Protein AF-A0A848YFA6-F1 (afdb_monomer)

Nearest PDB structures (foldseek):
  5uho-assembly1_D  TM=2.206E-01  e=4.065E+00  Homo sapiens

Solvent-accessible surface area (backbone atoms only — not comparable to full-atom values): 9139 Å² total; per-residue (Å²): 133,85,76,74,90,75,74,98,72,84,82,54,84,89,57,60,71,57,65,69,59,53,52,48,40,70,74,41,55,68,69,55,24,44,54,60,42,65,76,43,59,68,72,32,35,47,52,49,15,51,57,27,45,74,33,84,94,34,25,64,49,10,26,56,43,48,56,75,52,53,68,70,56,36,39,74,70,52,42,93,50,26,66,59,51,50,58,37,24,77,41,47,68,62,49,51,55,62,68,67,52,56,77,81,74,58,70,79,72,84,79,78,80,76,82,76,75,81,74,80,83,74,78,84,78,88,78,82,80,78,82,77,82,83,80,89,76,88,82,90,90,136

Radius of gyration: 30.84 Å; Cα contacts (8 Å, |Δi|>4): 92; chains: 1; bounding box: 84×66×61 Å

Secondary structure (DSSP, 8-state):
---------SS-STTPPPHHHHHHHHHS-HHHHHHHHHTS-HHHHHHHHHHHHTSTTTHHHHHHHHHTS-HHHHHHHHGGGHHHHHHHHHSHHHHHHHHHS-TTTS------------------------------------

Foldseek 3Di:
DDDDDDDPPDPPPVQADDPVLLCVLVVDDLVVNLVSLVPDDQLNLLVSLVVLCVDLVSVLSSLCSLCVHDLVSLCVRVPPCSVVSNVCSVPVPVVVVVVPPPPVPVDPPPPDDDCPDPDDPDDDDPDPDPDPPPDPDDDDDD

Structure (mmCIF, N/CA/C/O backbone):
data_AF-A0A848YFA6-F1
#
_entry.id   AF-A0A848YFA6-F1
#
loop_
_atom_site.group_PDB
_atom_site.id
_atom_site.type_symbol
_atom_site.label_atom_id
_atom_site.label_alt_id
_atom_site.label_comp_id
_atom_site.label_asym_id
_atom_site.label_entity_id
_atom_site.label_seq_id
_atom_site.pdbx_PDB_ins_code
_atom_site.Cartn_x
_atom_site.Cartn_y
_atom_site.Cartn_z
_atom_site.occupancy
_atom_site.B_iso_or_equiv
_atom_site.auth_seq_id
_atom_site.auth_comp_id
_atom_site.auth_asym_id
_atom_site.auth_atom_id
_atom_site.pdbx_PDB_model_num
ATOM 1 N N . MET A 1 1 ? 30.411 2.954 -2.417 1.00 35.56 1 MET A N 1
ATOM 2 C CA . MET A 1 1 ? 29.308 2.023 -2.091 1.00 35.56 1 MET A CA 1
ATOM 3 C C . MET A 1 1 ? 28.130 2.861 -1.624 1.00 35.56 1 MET A C 1
ATOM 5 O O . MET A 1 1 ? 28.176 3.379 -0.519 1.00 35.56 1 MET A O 1
ATOM 9 N N . GLY A 1 2 ? 27.155 3.114 -2.499 1.00 46.50 2 GLY A N 1
ATOM 10 C CA . GLY A 1 2 ? 25.992 3.931 -2.154 1.00 46.50 2 GLY A CA 1
ATOM 11 C C . GLY A 1 2 ? 25.054 3.140 -1.254 1.00 46.50 2 GLY A C 1
ATOM 12 O O . GLY A 1 2 ? 24.471 2.152 -1.688 1.00 46.50 2 GLY A O 1
ATOM 13 N N . THR A 1 3 ? 24.929 3.547 0.002 1.00 44.88 3 THR A N 1
ATOM 14 C CA . THR A 1 3 ? 23.835 3.125 0.873 1.00 44.88 3 THR A CA 1
ATOM 15 C C . THR A 1 3 ? 22.523 3.612 0.250 1.00 44.88 3 THR A C 1
ATOM 17 O O . THR A 1 3 ? 22.346 4.823 0.116 1.00 44.88 3 THR A O 1
ATOM 20 N N . PRO A 1 4 ? 21.585 2.736 -0.161 1.00 49.62 4 PRO A N 1
ATOM 21 C CA . PRO A 1 4 ? 20.260 3.212 -0.526 1.00 49.62 4 PRO A CA 1
ATOM 22 C C . PRO A 1 4 ? 19.601 3.752 0.744 1.00 49.62 4 PRO A C 1
ATOM 24 O O . PRO A 1 4 ? 19.676 3.111 1.793 1.00 49.62 4 PRO A O 1
ATOM 27 N N . ALA A 1 5 ? 19.023 4.949 0.633 1.00 45.91 5 ALA A N 1
ATOM 28 C CA . ALA A 1 5 ? 18.404 5.732 1.695 1.00 45.91 5 ALA A CA 1
ATOM 29 C C . ALA A 1 5 ? 17.541 4.871 2.634 1.00 45.91 5 ALA A C 1
ATOM 31 O O . ALA A 1 5 ? 16.354 4.636 2.418 1.00 45.91 5 ALA A O 1
ATOM 32 N N . ARG A 1 6 ? 18.177 4.391 3.698 1.00 53.03 6 ARG A N 1
ATOM 33 C CA . ARG A 1 6 ? 17.546 3.781 4.855 1.00 53.03 6 ARG A CA 1
ATOM 34 C C . ARG A 1 6 ? 17.263 4.966 5.773 1.00 53.03 6 ARG A C 1
ATOM 36 O O . ARG A 1 6 ? 18.183 5.729 6.051 1.00 53.03 6 ARG A O 1
ATOM 43 N N . TRP A 1 7 ? 16.019 5.103 6.228 1.00 51.53 7 TRP A N 1
ATOM 44 C CA . TRP A 1 7 ? 15.620 5.985 7.336 1.00 51.53 7 TRP A CA 1
ATOM 45 C C . TRP A 1 7 ? 15.261 7.443 6.995 1.00 51.53 7 TRP A C 1
ATOM 47 O O . TRP A 1 7 ? 15.927 8.390 7.394 1.00 51.53 7 TRP A O 1
ATOM 57 N N . LEU A 1 8 ? 14.059 7.630 6.445 1.00 47.94 8 LEU A N 1
ATOM 58 C CA . LEU A 1 8 ? 13.179 8.731 6.870 1.00 47.94 8 LEU A CA 1
ATOM 59 C C . LEU A 1 8 ? 12.559 8.348 8.232 1.00 47.94 8 LEU A C 1
ATOM 61 O O . LEU A 1 8 ? 11.362 8.096 8.366 1.00 47.94 8 LEU A O 1
ATOM 65 N N . LEU A 1 9 ? 13.424 8.197 9.236 1.00 52.41 9 LEU A N 1
ATOM 66 C CA . LEU A 1 9 ? 13.085 7.837 10.609 1.00 52.41 9 LEU A CA 1
ATOM 67 C C . LEU A 1 9 ? 13.323 9.075 11.477 1.00 52.41 9 LEU A C 1
ATOM 69 O O . LEU A 1 9 ? 14.350 9.188 12.129 1.00 52.41 9 LEU A O 1
ATOM 73 N N . SER A 1 10 ? 12.437 10.071 11.400 1.00 44.62 10 SER A N 1
ATOM 74 C CA . SER A 1 10 ? 12.590 11.265 12.252 1.00 44.62 10 SER A CA 1
ATOM 75 C C . SER A 1 10 ? 11.278 11.971 12.619 1.00 44.62 10 SER A C 1
ATOM 77 O O . SER A 1 10 ? 11.280 13.169 12.892 1.00 44.62 10 SER A O 1
ATOM 79 N N . ARG A 1 11 ? 10.152 11.243 12.636 1.00 49.34 11 ARG A N 1
ATOM 80 C CA . ARG A 1 11 ? 8.867 11.689 13.229 1.00 49.34 11 ARG A CA 1
ATOM 81 C C . ARG A 1 11 ? 7.948 10.516 13.641 1.00 49.34 11 ARG A C 1
ATOM 83 O O . ARG A 1 11 ? 6.746 10.697 13.764 1.00 49.34 11 ARG A O 1
ATOM 90 N N . LYS A 1 12 ? 8.490 9.294 13.728 1.00 48.56 12 LYS A N 1
ATOM 91 C CA . LYS A 1 12 ? 7.785 8.034 13.411 1.00 48.56 12 LYS A CA 1
ATOM 92 C C . LYS A 1 12 ? 7.428 7.158 14.623 1.00 48.56 12 LYS A C 1
ATOM 94 O O . LYS A 1 12 ? 7.070 6.002 14.434 1.00 48.56 12 LYS A O 1
ATOM 99 N N . ASP A 1 13 ? 7.474 7.687 15.839 1.00 48.31 13 ASP A N 1
ATOM 100 C CA . ASP A 1 13 ? 7.109 6.903 17.027 1.00 48.31 13 ASP A CA 1
ATOM 101 C C . ASP A 1 13 ? 5.578 6.740 17.183 1.00 48.31 13 ASP A C 1
ATOM 103 O O . ASP A 1 13 ? 5.128 5.704 17.655 1.00 48.31 13 ASP A O 1
ATOM 107 N N . ASP A 1 14 ? 4.760 7.661 16.649 1.00 55.47 14 ASP A N 1
ATOM 108 C CA . ASP A 1 14 ? 3.281 7.554 16.651 1.00 55.47 14 ASP A CA 1
ATOM 109 C C . ASP A 1 14 ? 2.691 6.726 15.488 1.00 55.47 14 ASP A C 1
ATOM 111 O O . ASP A 1 14 ? 1.525 6.324 15.504 1.00 55.47 14 ASP A O 1
ATOM 115 N N . ILE A 1 15 ? 3.477 6.465 14.438 1.00 62.41 15 ILE A N 1
ATOM 116 C CA . ILE A 1 15 ? 3.001 5.821 13.198 1.00 62.41 15 ILE A CA 1
ATOM 117 C C . ILE A 1 15 ? 3.776 4.530 12.914 1.00 62.41 15 ILE A C 1
ATOM 119 O O . ILE A 1 15 ? 4.081 4.201 11.766 1.00 62.41 15 ILE A O 1
ATOM 123 N N . THR A 1 16 ? 4.145 3.804 13.965 1.00 73.38 16 THR A N 1
ATOM 124 C CA . THR A 1 16 ? 4.714 2.464 13.825 1.00 73.38 16 THR A CA 1
ATOM 125 C C . THR A 1 16 ? 3.596 1.438 13.948 1.00 73.38 16 THR A C 1
ATOM 127 O O . THR A 1 16 ? 2.804 1.475 14.886 1.00 73.38 16 THR A O 1
ATOM 130 N N . VAL A 1 17 ? 3.506 0.545 12.964 1.00 77.31 17 VAL A N 1
ATOM 131 C CA . VAL A 1 17 ? 2.602 -0.607 13.029 1.00 77.31 17 VAL A CA 1
ATOM 132 C C . VAL A 1 17 ? 3.236 -1.613 13.995 1.00 77.31 17 VAL A C 1
ATOM 134 O O . VAL A 1 17 ? 4.406 -1.948 13.788 1.00 77.31 17 VAL A O 1
ATOM 137 N N . PRO A 1 18 ? 2.531 -2.068 15.044 1.00 80.06 18 PRO A N 1
ATOM 138 C CA . PRO A 1 18 ? 3.073 -3.062 15.965 1.00 80.06 18 PRO A CA 1
ATOM 139 C C . PRO A 1 18 ? 3.386 -4.369 15.228 1.00 80.06 18 PRO A C 1
ATOM 141 O O . PRO A 1 18 ? 2.672 -4.760 14.305 1.00 80.06 18 PRO A O 1
ATOM 144 N N . GLU A 1 19 ? 4.464 -5.036 15.639 1.00 80.06 19 GLU A N 1
ATOM 145 C CA . GLU A 1 19 ? 4.975 -6.246 14.980 1.00 80.06 19 GLU A CA 1
ATOM 146 C C . GLU A 1 19 ? 3.938 -7.375 14.942 1.00 80.06 19 GLU A C 1
ATOM 148 O O . GLU A 1 19 ? 3.771 -7.997 13.899 1.00 80.06 19 GLU A O 1
ATOM 153 N N . GLU A 1 20 ? 3.152 -7.536 16.010 1.00 85.19 20 GLU A N 1
ATOM 154 C CA . GLU A 1 20 ? 2.056 -8.512 16.095 1.00 85.19 20 GLU A CA 1
ATOM 155 C C . GLU A 1 20 ? 1.060 -8.376 14.931 1.00 85.19 20 GLU A C 1
ATOM 157 O O . GLU A 1 20 ? 0.683 -9.362 14.305 1.00 85.19 20 GLU A O 1
ATOM 162 N N . ILE A 1 21 ? 0.717 -7.140 14.552 1.00 84.19 21 ILE A N 1
ATOM 163 C CA . ILE A 1 21 ? -0.205 -6.879 13.440 1.00 84.19 21 ILE A CA 1
ATOM 164 C C . ILE A 1 21 ? 0.454 -7.175 12.092 1.00 84.19 21 ILE A C 1
ATOM 166 O O . ILE A 1 21 ? -0.208 -7.613 11.153 1.00 84.19 21 ILE A O 1
ATOM 170 N N . ILE A 1 22 ? 1.764 -6.958 11.967 1.00 83.81 22 ILE A N 1
ATOM 171 C CA . ILE A 1 22 ? 2.501 -7.304 10.747 1.00 83.81 22 ILE A CA 1
ATOM 172 C C . ILE A 1 22 ? 2.532 -8.826 10.583 1.00 83.81 22 ILE A C 1
ATOM 174 O O . ILE A 1 22 ? 2.293 -9.333 9.486 1.00 83.81 22 ILE A O 1
ATOM 178 N N . GLU A 1 23 ? 2.804 -9.561 11.657 1.00 85.44 23 GLU A N 1
ATOM 179 C CA . GLU A 1 23 ? 2.790 -11.023 11.660 1.00 85.44 23 GLU A CA 1
ATOM 180 C C . GLU A 1 23 ? 1.399 -11.567 11.329 1.00 85.44 23 GLU A C 1
ATOM 182 O O . GLU A 1 23 ? 1.263 -12.398 10.432 1.00 85.44 23 GLU A O 1
ATOM 187 N N . GLU A 1 24 ? 0.354 -11.033 11.959 1.00 86.00 24 GLU A N 1
ATOM 188 C CA . GLU A 1 24 ? -1.028 -11.432 11.702 1.00 86.00 24 GLU A CA 1
ATOM 189 C C . GLU A 1 24 ? -1.430 -11.176 10.244 1.00 86.00 24 GLU A C 1
ATOM 191 O O . GLU A 1 24 ? -1.908 -12.083 9.561 1.00 86.00 24 GLU A O 1
ATO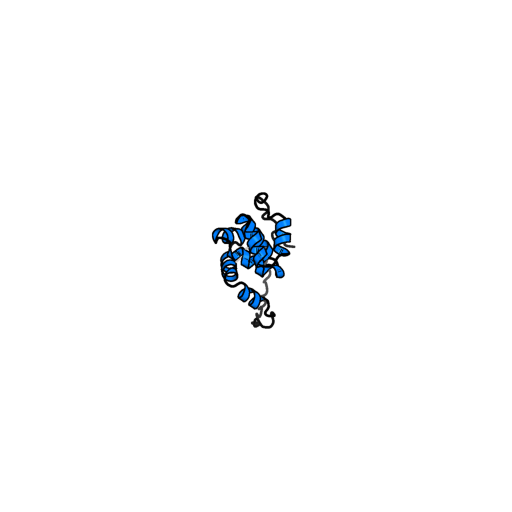M 196 N N . VAL A 1 25 ? -1.165 -9.977 9.720 1.00 84.88 25 VAL A N 1
ATOM 197 C CA . VAL A 1 25 ? -1.475 -9.604 8.331 1.00 84.88 25 VAL A CA 1
ATOM 198 C C . VAL A 1 25 ? -0.704 -10.461 7.328 1.00 84.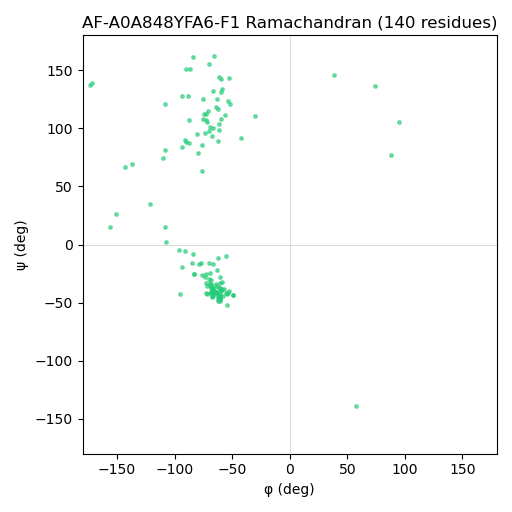88 25 VAL A C 1
ATOM 200 O O . VAL A 1 25 ? -1.225 -10.772 6.260 1.00 84.88 25 VAL A O 1
ATOM 203 N N . THR A 1 26 ? 0.535 -10.845 7.639 1.00 82.19 26 THR A N 1
ATOM 204 C CA . THR A 1 26 ? 1.361 -11.658 6.730 1.00 82.19 26 THR A CA 1
ATOM 205 C C . THR A 1 26 ? 1.077 -13.155 6.807 1.00 82.19 26 THR A C 1
ATOM 207 O O . THR A 1 26 ? 1.308 -13.855 5.821 1.00 82.19 26 THR A O 1
ATOM 210 N N . SER A 1 27 ? 0.571 -13.638 7.941 1.00 84.00 27 SER A N 1
ATOM 211 C CA . SER A 1 27 ? 0.141 -15.025 8.153 1.00 84.00 27 SER A CA 1
ATOM 212 C C . SER A 1 27 ? -1.289 -15.283 7.649 1.00 84.00 27 SER A C 1
ATOM 214 O O . SER A 1 27 ? -1.632 -16.405 7.274 1.00 84.00 27 SER A O 1
ATOM 216 N N . SER A 1 28 ? -2.121 -14.238 7.598 1.00 82.94 28 SER A N 1
ATOM 217 C CA . SER A 1 28 ? -3.529 -14.318 7.198 1.00 82.94 28 SER A CA 1
ATOM 218 C C . SER A 1 28 ? -3.741 -14.279 5.681 1.00 82.94 28 SER A C 1
ATOM 220 O O . SER A 1 28 ? -2.899 -13.825 4.902 1.00 82.94 28 SER A O 1
ATOM 222 N N . GLY A 1 29 ? -4.918 -14.735 5.240 1.00 81.44 29 GLY A N 1
ATOM 223 C CA . GLY A 1 29 ? -5.347 -14.599 3.849 1.00 81.44 29 GLY A CA 1
ATOM 224 C C . GLY A 1 29 ? -5.565 -13.130 3.442 1.00 81.44 29 GLY A C 1
ATOM 225 O O . GLY A 1 29 ? -5.745 -12.267 4.298 1.00 81.44 29 GLY A O 1
ATOM 226 N N . PRO A 1 30 ? -5.606 -12.815 2.133 1.00 81.94 30 PRO A N 1
ATOM 227 C CA . PRO A 1 30 ? -5.691 -11.435 1.643 1.00 81.94 30 PRO A CA 1
ATOM 228 C C . PRO A 1 30 ? -6.951 -10.683 2.106 1.00 81.94 30 PRO A C 1
ATOM 230 O O . PRO A 1 30 ? -6.887 -9.478 2.325 1.00 81.94 30 PRO A O 1
ATOM 233 N N . ALA A 1 31 ? -8.084 -11.370 2.277 1.00 83.12 31 ALA A N 1
ATOM 234 C CA . ALA A 1 31 ? -9.327 -10.759 2.760 1.00 83.12 31 ALA A CA 1
ATOM 235 C C . ALA A 1 31 ? -9.272 -10.421 4.262 1.00 83.12 31 ALA A C 1
ATOM 237 O O . ALA A 1 31 ? -9.682 -9.333 4.678 1.00 83.12 31 ALA A O 1
ATOM 238 N N . ASP A 1 32 ? -8.709 -11.325 5.063 1.00 85.00 32 ASP A N 1
ATOM 239 C CA . ASP A 1 32 ? -8.542 -11.136 6.505 1.00 85.00 32 ASP A CA 1
ATOM 240 C C . ASP A 1 32 ? -7.493 -10.058 6.788 1.00 85.00 32 ASP A C 1
ATOM 242 O O . ASP A 1 32 ? -7.730 -9.153 7.581 1.00 85.00 32 ASP A O 1
ATOM 246 N N . ALA A 1 33 ? -6.387 -10.060 6.042 1.00 84.50 33 ALA A N 1
ATOM 247 C CA . ALA A 1 33 ? -5.348 -9.038 6.104 1.00 84.50 33 ALA A CA 1
ATOM 248 C C . ALA A 1 33 ? -5.879 -7.613 5.869 1.00 84.50 33 ALA A C 1
ATOM 250 O O . ALA A 1 33 ? -5.487 -6.679 6.569 1.00 84.50 33 ALA A O 1
ATOM 251 N N . VAL A 1 34 ? -6.780 -7.428 4.898 1.00 87.56 34 VAL A N 1
ATOM 252 C CA . VAL A 1 34 ? -7.422 -6.126 4.646 1.00 87.56 34 VAL A CA 1
ATOM 253 C C . VAL A 1 34 ? -8.353 -5.744 5.798 1.00 87.56 34 VAL A C 1
ATOM 255 O O . VAL A 1 34 ? -8.401 -4.575 6.176 1.00 87.56 34 VAL A O 1
ATOM 258 N N . SER A 1 35 ? -9.051 -6.717 6.384 1.00 88.50 35 SER A N 1
ATOM 259 C CA . SER A 1 35 ? -9.940 -6.496 7.530 1.00 88.50 35 SER A CA 1
ATOM 260 C C . SER A 1 35 ? -9.162 -6.083 8.783 1.00 88.50 35 SER A C 1
ATOM 262 O O . SER A 1 35 ? -9.530 -5.108 9.437 1.00 88.50 35 SER A O 1
ATOM 264 N N . VAL A 1 36 ? -8.040 -6.750 9.068 1.00 87.44 36 VAL A N 1
ATOM 265 C CA . VAL A 1 36 ? -7.113 -6.383 10.151 1.00 87.44 36 VAL A CA 1
ATOM 266 C C . VAL A 1 36 ? -6.529 -4.992 9.899 1.00 87.44 36 VAL A C 1
ATOM 268 O O . VAL A 1 36 ? -6.546 -4.134 10.783 1.00 87.44 36 VAL A O 1
ATOM 271 N N . ALA A 1 37 ? -6.094 -4.711 8.665 1.00 86.50 37 ALA A N 1
ATOM 272 C CA . ALA A 1 37 ? -5.583 -3.395 8.300 1.00 86.50 37 ALA A CA 1
ATOM 273 C C . ALA A 1 37 ? -6.643 -2.295 8.469 1.00 86.50 37 ALA A C 1
ATOM 275 O O . ALA A 1 37 ? -6.298 -1.203 8.907 1.00 86.50 37 ALA A O 1
ATOM 276 N N . ALA A 1 38 ? -7.921 -2.554 8.176 1.00 87.19 38 ALA A N 1
ATOM 277 C CA . ALA A 1 38 ? -8.997 -1.568 8.304 1.00 87.19 38 ALA A CA 1
ATOM 278 C C . ALA A 1 38 ? -9.180 -1.040 9.739 1.00 87.19 38 ALA A C 1
ATOM 280 O O . ALA A 1 38 ? -9.585 0.113 9.906 1.00 87.19 38 ALA A O 1
ATOM 281 N N . GLY A 1 39 ? -8.833 -1.839 10.755 1.00 86.69 39 GLY A N 1
ATOM 282 C CA . GLY A 1 39 ? -8.839 -1.428 12.162 1.00 86.69 39 GLY A CA 1
ATOM 283 C C . GLY A 1 39 ? -7.747 -0.418 12.530 1.00 86.69 39 GLY A C 1
ATOM 284 O O . GLY A 1 39 ? -7.845 0.239 13.566 1.00 86.69 39 GLY A O 1
ATOM 285 N N . LEU A 1 40 ? -6.724 -0.251 11.685 1.00 86.44 40 LEU A N 1
ATOM 286 C CA . LEU A 1 40 ? -5.637 0.693 11.918 1.00 86.44 40 LEU A CA 1
ATOM 287 C C . LEU A 1 40 ? -5.969 2.101 11.392 1.00 86.44 40 LEU A C 1
ATOM 289 O O . LEU A 1 40 ? -6.648 2.252 10.365 1.00 86.44 40 LEU A O 1
ATOM 293 N N . PRO A 1 41 ? -5.401 3.150 12.017 1.00 88.50 41 PRO A N 1
ATOM 294 C CA . PRO A 1 41 ? -5.376 4.491 11.458 1.00 88.50 41 PRO A CA 1
ATOM 295 C C . PRO A 1 41 ? -4.798 4.505 10.043 1.00 88.50 41 PRO A C 1
ATOM 297 O O . PRO A 1 41 ? -3.815 3.830 9.731 1.00 88.50 41 PRO A O 1
ATOM 300 N N . GLU A 1 42 ? -5.358 5.362 9.197 1.00 89.06 42 GLU A N 1
ATOM 301 C CA . GLU A 1 42 ? -4.935 5.516 7.807 1.00 89.06 42 GLU A CA 1
ATOM 302 C C . GLU A 1 42 ? -3.415 5.679 7.584 1.00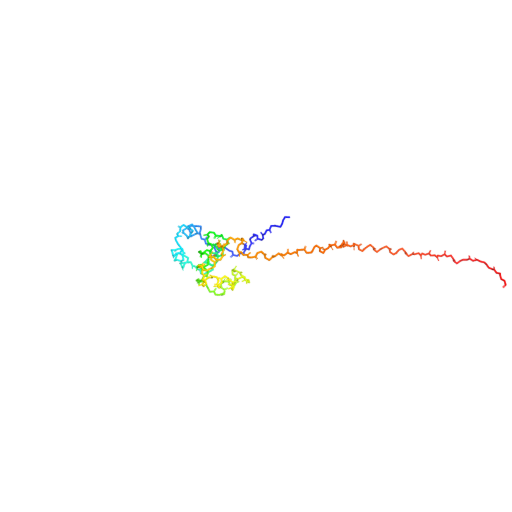 89.06 42 GLU A C 1
ATOM 304 O O . GLU A 1 42 ? -2.884 4.991 6.707 1.00 89.06 42 GLU A O 1
ATOM 309 N N . PRO A 1 43 ? -2.666 6.486 8.367 1.00 87.81 43 PRO A N 1
ATOM 310 C CA . PRO A 1 43 ? -1.223 6.612 8.157 1.00 87.81 43 PRO A CA 1
ATOM 311 C C . PRO A 1 43 ? -0.449 5.325 8.495 1.00 87.81 43 PRO A C 1
ATOM 313 O O . PRO A 1 43 ? 0.557 5.029 7.849 1.00 87.81 43 PRO A O 1
ATOM 316 N N . GLN A 1 44 ? -0.928 4.521 9.451 1.00 89.31 44 GLN A N 1
ATOM 317 C CA . GLN A 1 44 ? -0.338 3.218 9.781 1.00 89.31 44 GLN A CA 1
ATOM 318 C C . GLN A 1 44 ? -0.618 2.192 8.673 1.00 89.31 44 GLN A C 1
ATOM 320 O O . GLN A 1 44 ? 0.303 1.503 8.226 1.00 89.31 44 GLN A O 1
ATOM 325 N N . ARG A 1 45 ? -1.848 2.164 8.136 1.00 91.12 45 ARG A N 1
ATOM 326 C CA . ARG A 1 45 ? -2.201 1.337 6.966 1.00 91.12 45 ARG A CA 1
ATOM 327 C C . ARG A 1 45 ? -1.336 1.648 5.752 1.00 91.12 45 ARG A C 1
ATOM 329 O O . ARG A 1 45 ? -0.955 0.742 5.019 1.00 91.12 45 ARG A O 1
ATOM 336 N N . ALA A 1 46 ? -1.005 2.916 5.540 1.00 90.88 46 ALA A N 1
ATOM 337 C CA . ALA A 1 46 ? -0.189 3.336 4.409 1.00 90.88 46 ALA A CA 1
ATOM 338 C C . ALA A 1 46 ? 1.258 2.843 4.498 1.00 90.88 46 ALA A C 1
ATOM 340 O O . ALA A 1 46 ? 1.830 2.398 3.503 1.00 90.88 46 ALA A O 1
ATOM 341 N N . ILE A 1 47 ? 1.831 2.845 5.702 1.00 90.25 47 ILE A N 1
ATOM 342 C CA . ILE A 1 47 ? 3.160 2.276 5.950 1.00 90.25 47 ILE A CA 1
ATOM 343 C C . ILE A 1 47 ? 3.136 0.757 5.778 1.00 90.25 47 ILE A C 1
ATOM 345 O O . ILE A 1 4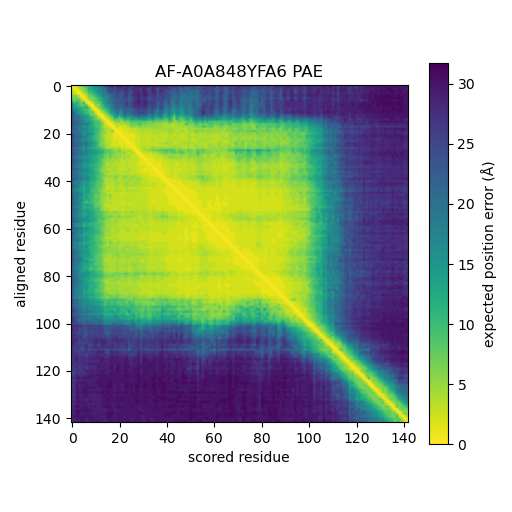7 ? 4.048 0.204 5.162 1.00 90.25 47 ILE A O 1
ATOM 349 N N . LEU A 1 48 ? 2.085 0.091 6.262 1.00 90.25 48 LEU A N 1
ATOM 350 C CA . LEU A 1 48 ? 1.887 -1.343 6.057 1.00 90.25 48 LEU A CA 1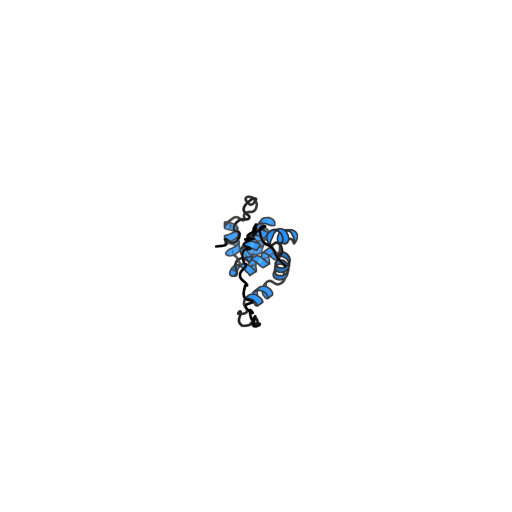
ATOM 351 C C . LEU A 1 48 ? 1.776 -1.681 4.563 1.00 90.25 48 LEU A C 1
ATOM 353 O O . LEU A 1 48 ? 2.479 -2.563 4.076 1.00 90.25 48 LEU A O 1
ATOM 357 N N . ALA A 1 49 ? 0.974 -0.927 3.806 1.00 92.06 49 ALA A N 1
ATOM 358 C CA . ALA A 1 49 ? 0.843 -1.090 2.361 1.00 92.06 49 ALA A CA 1
ATOM 359 C C . ALA A 1 49 ? 2.192 -0.931 1.648 1.00 92.06 49 ALA A C 1
ATOM 361 O O . ALA A 1 49 ? 2.541 -1.749 0.799 1.00 92.06 49 ALA A O 1
ATOM 362 N N . GLN A 1 50 ? 2.983 0.081 2.018 1.00 91.50 50 GLN A N 1
ATOM 363 C CA . GLN A 1 50 ? 4.319 0.303 1.463 1.00 91.50 50 GLN A CA 1
ATOM 364 C C . GLN A 1 50 ? 5.267 -0.865 1.770 1.00 91.50 50 GLN A C 1
ATOM 366 O O . GLN A 1 50 ? 5.997 -1.324 0.886 1.00 91.50 50 GLN A O 1
ATOM 371 N N . PHE A 1 51 ? 5.232 -1.373 3.002 1.00 89.06 51 PHE A N 1
ATOM 372 C CA . PHE A 1 51 ? 6.022 -2.524 3.431 1.00 89.06 51 PHE A CA 1
ATOM 373 C C . PHE A 1 51 ? 5.665 -3.792 2.645 1.00 89.06 51 PHE A C 1
ATOM 375 O O . PHE A 1 51 ? 6.552 -4.462 2.108 1.00 89.06 51 PHE A O 1
ATOM 382 N N . CYS A 1 52 ? 4.372 -4.096 2.521 1.00 90.38 52 CYS A N 1
ATOM 383 C CA . CYS A 1 52 ? 3.877 -5.252 1.779 1.00 90.38 52 CYS A CA 1
ATOM 384 C C . CYS A 1 52 ? 4.158 -5.119 0.276 1.00 90.38 52 CYS A C 1
ATOM 386 O O . CYS A 1 52 ? 4.610 -6.073 -0.355 1.00 90.38 52 CYS A O 1
ATOM 388 N N . TYR A 1 53 ? 3.982 -3.925 -0.296 1.00 91.19 53 TYR A N 1
ATOM 389 C CA . TYR A 1 53 ? 4.242 -3.663 -1.712 1.00 91.19 53 TYR A CA 1
ATOM 390 C C . TYR A 1 53 ? 5.722 -3.842 -2.093 1.00 91.19 53 TYR A C 1
ATOM 392 O O . TYR A 1 53 ? 6.028 -4.312 -3.189 1.00 91.19 53 TYR A O 1
ATOM 400 N N . GLY A 1 54 ? 6.651 -3.524 -1.185 1.00 87.81 54 GLY A N 1
ATOM 401 C CA . GLY A 1 54 ? 8.088 -3.720 -1.404 1.00 87.81 54 GLY A CA 1
ATOM 402 C C . GLY A 1 54 ? 8.525 -5.189 -1.501 1.00 87.81 54 GLY A C 1
ATOM 403 O O . GLY A 1 54 ? 9.620 -5.473 -1.987 1.00 87.81 54 GLY A O 1
ATOM 404 N N . ARG A 1 55 ? 7.692 -6.142 -1.063 1.00 87.81 55 ARG A N 1
ATOM 405 C CA . ARG A 1 55 ? 8.011 -7.577 -1.041 1.00 87.81 55 ARG A CA 1
ATOM 406 C C . ARG A 1 55 ? 7.204 -8.312 -2.104 1.00 87.81 55 ARG A C 1
ATOM 408 O O . ARG A 1 55 ? 5.985 -8.368 -2.033 1.00 87.81 55 ARG A O 1
ATOM 415 N N . ARG A 1 56 ? 7.881 -8.977 -3.047 1.00 86.00 56 ARG A N 1
ATOM 416 C CA . ARG A 1 56 ? 7.235 -9.670 -4.184 1.00 86.00 56 ARG A CA 1
ATOM 417 C C . ARG A 1 56 ? 6.076 -10.594 -3.781 1.00 86.00 56 ARG A C 1
ATOM 419 O O . ARG A 1 56 ? 5.046 -10.592 -4.439 1.00 86.00 56 ARG A O 1
ATOM 426 N N . HIS A 1 57 ? 6.241 -11.373 -2.713 1.00 85.25 57 HIS A N 1
ATOM 427 C CA . HIS A 1 57 ? 5.233 -12.335 -2.248 1.00 85.25 57 HIS A CA 1
ATOM 428 C C . HIS A 1 57 ? 4.077 -11.689 -1.465 1.00 85.25 57 HIS A C 1
ATOM 430 O O . HIS A 1 57 ? 3.029 -12.306 -1.335 1.00 85.25 57 HIS A O 1
ATOM 436 N N . LEU A 1 58 ? 4.238 -10.449 -0.988 1.00 88.94 58 LEU A N 1
ATOM 437 C CA . LEU A 1 58 ? 3.189 -9.674 -0.310 1.00 88.94 58 LEU A CA 1
ATOM 438 C C . LEU A 1 58 ? 2.646 -8.542 -1.184 1.00 88.94 58 LEU A C 1
ATOM 440 O O . LEU A 1 58 ? 1.782 -7.785 -0.748 1.00 88.94 58 LEU A O 1
ATOM 444 N N . ARG A 1 59 ? 3.128 -8.418 -2.425 1.00 90.19 59 ARG A N 1
ATOM 445 C CA . ARG A 1 59 ? 2.787 -7.302 -3.306 1.00 90.19 59 ARG A CA 1
ATOM 446 C C . ARG A 1 59 ? 1.290 -7.224 -3.570 1.00 90.19 59 ARG A C 1
ATOM 448 O O . ARG A 1 59 ? 0.731 -6.135 -3.551 1.00 90.19 59 ARG A O 1
ATOM 455 N N . HIS A 1 60 ? 0.650 -8.380 -3.749 1.00 90.62 60 HIS A N 1
ATOM 456 C CA . HIS A 1 60 ? -0.802 -8.486 -3.886 1.00 90.62 60 HIS A CA 1
ATOM 457 C C . HIS A 1 60 ? -1.530 -7.836 -2.708 1.00 90.62 60 HIS A C 1
ATOM 459 O O . HIS A 1 60 ? -2.365 -6.959 -2.893 1.00 90.62 60 HIS A O 1
ATOM 465 N N . LEU A 1 61 ? -1.147 -8.223 -1.494 1.00 90.88 61 LEU A N 1
ATOM 466 C CA . LEU A 1 61 ? -1.718 -7.718 -0.255 1.00 90.88 61 LEU A CA 1
ATOM 467 C C . LEU A 1 61 ? -1.435 -6.218 -0.088 1.00 90.88 61 LEU A C 1
ATOM 469 O O . LEU A 1 61 ? -2.332 -5.458 0.257 1.00 90.88 61 LEU A O 1
ATOM 473 N N . GLY A 1 62 ? -0.226 -5.764 -0.429 1.00 91.12 62 GLY A N 1
ATOM 474 C CA . GLY A 1 62 ? 0.117 -4.341 -0.441 1.00 91.12 62 GLY A CA 1
ATOM 475 C C . GLY A 1 62 ? -0.761 -3.516 -1.388 1.00 91.12 62 GLY A C 1
ATOM 476 O O . GLY A 1 62 ? -1.171 -2.419 -1.022 1.00 91.12 62 GLY A O 1
ATOM 477 N N . LEU A 1 63 ? -1.102 -4.052 -2.567 1.00 92.94 63 LEU A N 1
ATOM 478 C CA . LEU A 1 63 ? -2.025 -3.409 -3.510 1.00 92.94 63 LEU A CA 1
ATOM 479 C C . LEU A 1 63 ? -3.462 -3.373 -2.981 1.00 92.94 63 LEU A C 1
ATOM 481 O O . LEU A 1 63 ? -4.122 -2.345 -3.110 1.00 92.94 63 LEU A O 1
ATOM 485 N N . LEU A 1 64 ? -3.931 -4.453 -2.351 1.00 92.25 64 LEU A N 1
ATOM 486 C CA . LEU A 1 64 ? -5.265 -4.494 -1.745 1.00 92.25 64 LEU A CA 1
ATOM 487 C C . LEU A 1 64 ? -5.411 -3.451 -0.632 1.00 92.25 64 LEU A C 1
ATOM 489 O O . LEU A 1 64 ? -6.374 -2.688 -0.626 1.00 92.25 64 LEU A O 1
ATOM 493 N N . ILE A 1 65 ? -4.424 -3.355 0.266 1.00 91.88 65 ILE A N 1
ATOM 494 C CA . ILE A 1 65 ? -4.426 -2.342 1.330 1.00 91.88 65 ILE A CA 1
ATOM 495 C C . ILE A 1 65 ? -4.308 -0.940 0.723 1.00 91.88 65 ILE A C 1
ATOM 497 O O . ILE A 1 65 ? -5.047 -0.044 1.129 1.00 91.88 65 ILE A O 1
ATOM 501 N N . ALA A 1 66 ? -3.453 -0.743 -0.288 1.00 93.06 66 ALA A N 1
ATOM 502 C CA . ALA A 1 66 ? -3.326 0.538 -0.983 1.00 93.06 66 ALA A CA 1
ATOM 503 C C . ALA A 1 66 ? -4.649 1.004 -1.616 1.00 93.06 66 ALA A C 1
ATOM 505 O O . ALA A 1 66 ? -4.926 2.201 -1.628 1.00 93.06 66 ALA A O 1
ATOM 506 N N . GLY A 1 67 ? -5.493 0.072 -2.071 1.00 91.62 67 GLY A N 1
ATOM 507 C CA . GLY A 1 67 ? -6.832 0.361 -2.591 1.00 91.62 67 GLY A CA 1
ATOM 508 C C . GLY A 1 67 ? -7.800 0.967 -1.569 1.00 91.62 67 GLY A C 1
ATOM 509 O O . GLY A 1 67 ? -8.751 1.636 -1.962 1.00 91.62 67 GLY A O 1
ATOM 510 N N . THR A 1 68 ? -7.552 0.785 -0.270 1.00 91.25 68 THR A N 1
ATOM 511 C CA . THR A 1 68 ? -8.388 1.336 0.816 1.00 91.25 68 THR A CA 1
ATOM 512 C C . THR A 1 68 ? -7.946 2.718 1.307 1.00 91.25 68 THR A C 1
ATOM 514 O O . THR A 1 68 ? -8.597 3.311 2.169 1.00 91.25 68 THR A O 1
ATOM 517 N N . LEU A 1 69 ? -6.819 3.232 0.808 1.00 91.62 69 LEU A N 1
ATOM 518 C CA . LEU A 1 69 ? -6.235 4.495 1.258 1.00 91.62 69 LEU A CA 1
ATOM 519 C C . LEU A 1 69 ? -6.773 5.672 0.448 1.00 91.62 69 LEU A C 1
ATOM 521 O O . LEU A 1 69 ? -7.078 5.540 -0.739 1.00 91.62 69 LEU A O 1
ATOM 525 N N . SER A 1 70 ? -6.832 6.853 1.069 1.00 93.00 70 SER A N 1
ATOM 526 C CA . SER A 1 70 ? -7.114 8.073 0.320 1.00 93.00 70 SER A CA 1
ATOM 527 C C . SER A 1 70 ? -5.938 8.450 -0.584 1.00 93.00 70 SER A C 1
ATOM 529 O O . SER A 1 70 ? -4.769 8.148 -0.314 1.00 93.00 70 SER A O 1
ATOM 531 N N . GLN A 1 71 ? -6.249 9.190 -1.647 1.00 92.50 71 GLN A N 1
ATOM 532 C CA . GLN A 1 71 ? -5.255 9.723 -2.575 1.00 92.50 71 GLN A CA 1
ATOM 533 C C . GLN A 1 71 ? -4.175 10.548 -1.858 1.00 92.50 71 GLN A C 1
ATOM 535 O O . GLN A 1 71 ? -2.990 10.401 -2.154 1.00 92.50 71 GLN A O 1
ATOM 540 N N . GLN A 1 72 ? -4.564 11.390 -0.893 1.00 91.06 72 GLN A N 1
ATOM 541 C CA . GLN A 1 72 ? -3.624 12.228 -0.145 1.00 91.06 72 GLN A CA 1
ATOM 542 C C . GLN A 1 72 ? -2.597 11.373 0.609 1.00 91.06 72 GLN A C 1
ATOM 544 O O . GLN A 1 72 ? -1.398 11.654 0.566 1.00 91.06 72 GLN A O 1
ATOM 549 N N . THR A 1 73 ? -3.054 10.303 1.256 1.00 91.06 73 THR A N 1
ATOM 550 C CA . THR A 1 73 ? -2.191 9.381 1.996 1.00 91.06 73 THR A CA 1
ATOM 551 C C . THR A 1 73 ? -1.250 8.618 1.064 1.00 91.06 73 THR A C 1
ATOM 553 O O . THR A 1 73 ? -0.062 8.476 1.366 1.00 91.06 73 THR A O 1
ATOM 556 N N . LEU A 1 74 ? -1.735 8.172 -0.099 1.00 91.69 74 LEU A N 1
ATOM 557 C CA . LEU A 1 74 ? -0.896 7.520 -1.110 1.00 91.69 74 LEU A CA 1
ATOM 558 C C . LEU A 1 74 ? 0.173 8.467 -1.665 1.00 91.69 74 LEU A C 1
ATOM 560 O O . LEU A 1 74 ? 1.328 8.068 -1.791 1.00 91.69 74 LEU A O 1
ATOM 564 N N . MET A 1 75 ? -0.174 9.728 -1.934 1.00 93.19 75 MET A N 1
ATOM 565 C CA . MET A 1 75 ? 0.785 10.751 -2.368 1.00 93.19 75 MET A CA 1
ATOM 566 C C . MET A 1 75 ? 1.880 10.992 -1.325 1.00 93.19 75 MET A C 1
ATOM 568 O O . MET A 1 75 ? 3.054 11.089 -1.675 1.00 93.19 75 MET A O 1
ATOM 572 N N . GLN A 1 76 ? 1.514 11.059 -0.043 1.00 90.38 76 GLN A N 1
ATOM 573 C CA . GLN A 1 76 ? 2.471 11.281 1.045 1.00 90.38 76 GLN A CA 1
ATOM 574 C C . GLN A 1 76 ? 3.408 10.086 1.270 1.00 90.38 76 GLN A C 1
ATOM 576 O O . GLN A 1 76 ? 4.564 10.281 1.637 1.00 90.38 76 GLN A O 1
ATOM 581 N N . THR A 1 77 ? 2.932 8.857 1.051 1.00 89.94 77 THR A N 1
ATOM 582 C CA . THR A 1 77 ? 3.695 7.633 1.355 1.00 89.94 77 THR A CA 1
ATOM 583 C C . THR A 1 77 ? 4.459 7.060 0.166 1.00 89.94 77 THR A C 1
ATOM 585 O O . THR A 1 77 ? 5.623 6.685 0.311 1.00 89.94 77 THR A O 1
ATOM 588 N N . PHE A 1 78 ? 3.845 7.015 -1.017 1.00 88.50 78 PHE A N 1
ATOM 589 C CA . PHE A 1 78 ? 4.449 6.483 -2.244 1.00 88.50 78 PHE A CA 1
ATOM 590 C C . PHE A 1 78 ? 5.072 7.569 -3.130 1.00 88.50 78 PHE A C 1
ATOM 592 O O . PHE A 1 78 ? 5.704 7.252 -4.143 1.00 88.50 78 PHE A O 1
ATOM 599 N N . GLY A 1 79 ? 4.925 8.848 -2.766 1.00 90.94 79 GLY A N 1
ATOM 600 C CA . GLY A 1 79 ? 5.460 9.965 -3.539 1.00 90.94 79 GLY A CA 1
ATOM 601 C C . GLY A 1 79 ? 4.921 9.952 -4.968 1.00 90.94 79 GLY A C 1
ATOM 602 O O . GLY A 1 79 ? 3.761 9.628 -5.196 1.00 90.94 79 GLY A O 1
ATOM 603 N N . GLY A 1 80 ? 5.773 10.232 -5.957 1.00 90.88 80 GLY A N 1
ATOM 604 C CA . GLY A 1 80 ? 5.384 10.270 -7.375 1.00 90.88 80 GLY A CA 1
ATOM 605 C C . GLY A 1 80 ? 4.872 8.946 -7.962 1.00 90.88 80 GLY A C 1
ATOM 606 O O . GLY A 1 80 ? 4.306 8.952 -9.050 1.00 90.88 80 GLY A O 1
ATOM 607 N N . ALA A 1 81 ? 5.029 7.818 -7.262 1.00 90.25 81 ALA A N 1
ATOM 608 C CA . ALA A 1 81 ? 4.519 6.526 -7.718 1.00 90.25 81 ALA A CA 1
ATOM 609 C C . ALA A 1 81 ? 3.037 6.294 -7.369 1.00 90.25 81 ALA A C 1
ATOM 611 O O . ALA A 1 81 ? 2.460 5.315 -7.842 1.00 90.25 81 ALA A O 1
ATOM 612 N N . TRP A 1 82 ? 2.413 7.169 -6.569 1.00 93.06 82 TRP A N 1
ATOM 613 C CA . TRP A 1 82 ? 1.058 6.977 -6.036 1.00 93.06 82 TRP A CA 1
ATOM 614 C C . TRP A 1 82 ? 0.012 6.657 -7.114 1.00 93.06 82 TRP A C 1
ATOM 616 O O . TRP A 1 82 ? -0.817 5.775 -6.917 1.00 93.06 82 TRP A O 1
ATOM 626 N N . GLU A 1 83 ? 0.078 7.316 -8.275 1.00 93.44 83 GLU A N 1
ATOM 627 C CA . GLU A 1 83 ? -0.899 7.139 -9.355 1.00 93.44 83 GLU A CA 1
ATOM 628 C C . GLU A 1 83 ? 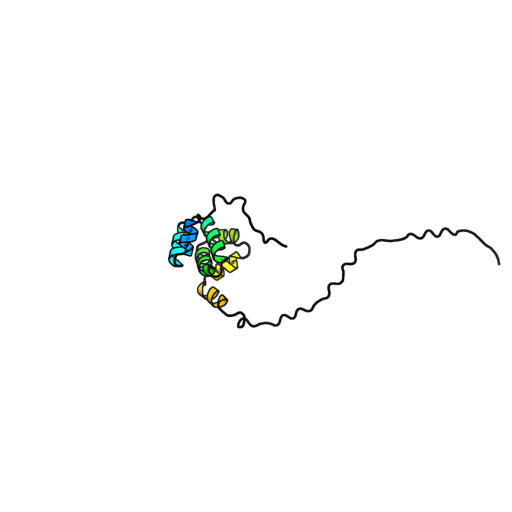-0.790 5.745 -9.988 1.00 93.44 83 GLU A C 1
ATOM 630 O O . GLU A 1 83 ? -1.792 5.110 -10.319 1.00 93.44 83 GLU A O 1
ATOM 635 N N . VAL A 1 84 ? 0.439 5.235 -10.118 1.00 92.94 84 VAL A N 1
ATOM 636 C CA . VAL A 1 84 ? 0.699 3.880 -10.616 1.00 92.94 84 VAL A CA 1
ATOM 637 C C . VAL A 1 84 ? 0.186 2.853 -9.614 1.00 92.94 84 VAL A C 1
ATOM 639 O O . VAL A 1 84 ? -0.494 1.910 -10.011 1.00 92.94 84 VAL A O 1
ATOM 642 N N . ILE A 1 85 ? 0.459 3.059 -8.323 1.00 93.06 85 ILE A N 1
ATOM 643 C CA . ILE A 1 85 ? -0.019 2.182 -7.248 1.00 93.06 85 ILE A CA 1
ATOM 644 C C . ILE A 1 85 ? -1.548 2.160 -7.207 1.00 93.06 85 ILE A C 1
ATOM 646 O O . ILE A 1 85 ? -2.135 1.084 -7.151 1.00 93.06 85 ILE A O 1
ATOM 650 N N . GLN A 1 86 ? -2.200 3.319 -7.314 1.00 92.81 86 GLN A N 1
ATOM 651 C CA . GLN A 1 86 ? -3.659 3.426 -7.337 1.00 92.81 86 GLN A CA 1
ATOM 652 C C . GLN A 1 86 ? -4.260 2.662 -8.525 1.00 92.81 86 GLN A C 1
ATOM 654 O O . GLN A 1 86 ? -5.218 1.913 -8.348 1.00 92.81 86 GLN A O 1
ATOM 659 N N . LYS A 1 87 ? -3.686 2.804 -9.728 1.00 92.69 87 LYS A N 1
ATOM 660 C CA . LYS A 1 87 ? -4.129 2.062 -10.922 1.00 92.69 87 LYS A CA 1
ATOM 661 C C . LYS A 1 87 ? -3.931 0.554 -10.763 1.00 92.69 87 LYS A C 1
ATOM 663 O O . LYS A 1 87 ? -4.805 -0.219 -11.132 1.00 92.69 87 LYS A O 1
ATOM 668 N N . GLN A 1 88 ? -2.808 0.129 -10.190 1.00 92.62 88 GLN A N 1
ATOM 669 C CA . GLN A 1 88 ? -2.541 -1.286 -9.919 1.00 92.62 88 GLN A CA 1
ATOM 670 C C . GLN A 1 88 ? -3.477 -1.863 -8.850 1.00 92.62 88 GLN A C 1
ATOM 672 O O . GLN A 1 88 ? -3.877 -3.019 -8.953 1.00 92.62 88 GLN A O 1
ATOM 677 N N . ALA A 1 89 ? -3.857 -1.062 -7.853 1.00 91.00 89 ALA A N 1
ATOM 678 C CA . ALA A 1 89 ? -4.787 -1.456 -6.800 1.00 91.00 89 ALA A CA 1
ATOM 679 C C . ALA A 1 89 ? -6.232 -1.634 -7.301 1.00 91.00 89 ALA A C 1
ATOM 681 O O . ALA A 1 89 ? -6.983 -2.394 -6.698 1.00 91.00 89 ALA A O 1
ATOM 682 N N . GLN A 1 90 ? -6.621 -0.983 -8.406 1.00 89.19 90 GLN A N 1
ATOM 683 C CA . GLN A 1 90 ? -7.932 -1.193 -9.043 1.00 89.19 90 GLN A CA 1
ATOM 684 C C . GLN A 1 90 ? -8.049 -2.566 -9.721 1.00 89.19 90 GLN A C 1
ATOM 686 O O . GLN A 1 90 ? -9.140 -3.119 -9.807 1.00 89.19 90 GLN A O 1
ATOM 691 N N . ASP A 1 91 ? -6.930 -3.116 -10.197 1.00 87.50 91 ASP A N 1
ATOM 692 C CA . ASP A 1 91 ? -6.858 -4.397 -10.904 1.00 87.50 91 ASP A CA 1
ATOM 693 C C . ASP A 1 91 ? -5.638 -5.213 -10.403 1.00 87.50 91 ASP A C 1
ATOM 695 O O . ASP A 1 91 ? -4.646 -5.408 -11.130 1.00 87.50 91 ASP A O 1
ATOM 699 N N . PRO A 1 92 ? -5.669 -5.702 -9.148 1.00 81.25 92 PRO A N 1
ATOM 700 C CA . PRO A 1 92 ? -4.525 -6.381 -8.543 1.00 81.25 92 PRO A CA 1
ATOM 701 C C . PRO A 1 92 ? -4.203 -7.706 -9.253 1.00 81.25 92 PRO A C 1
ATOM 703 O O . PRO A 1 92 ? -3.031 -8.011 -9.479 1.00 81.25 92 PRO A O 1
ATOM 706 N N . ASP A 1 93 ? -5.216 -8.459 -9.692 1.00 79.69 93 ASP A N 1
ATOM 707 C CA . ASP A 1 93 ? -5.036 -9.734 -10.400 1.00 79.69 93 ASP A CA 1
ATOM 708 C C . ASP A 1 93 ? -4.355 -9.568 -11.762 1.00 79.69 93 ASP A C 1
ATOM 710 O O . ASP A 1 93 ? -3.451 -10.331 -12.114 1.00 79.69 93 ASP A O 1
ATOM 714 N N . LYS A 1 94 ? -4.726 -8.529 -12.524 1.00 78.00 94 LYS A N 1
ATOM 715 C CA . LYS A 1 94 ? -4.085 -8.233 -13.817 1.00 78.00 94 LYS A CA 1
ATOM 716 C C . LYS A 1 94 ? -2.633 -7.809 -13.628 1.00 78.00 94 LYS A C 1
ATOM 718 O O . LYS A 1 94 ? -1.770 -8.213 -14.409 1.00 78.00 94 LYS A O 1
ATOM 723 N N . THR A 1 95 ? -2.359 -7.023 -12.588 1.00 76.19 95 THR A N 1
ATOM 724 C CA . THR A 1 95 ? -1.003 -6.567 -12.262 1.00 76.19 95 THR A CA 1
ATOM 725 C C . THR A 1 95 ? -0.088 -7.760 -11.974 1.00 76.19 95 THR A C 1
ATOM 727 O O . THR A 1 95 ? 0.982 -7.877 -12.574 1.00 76.19 95 THR A O 1
ATOM 730 N N . LEU A 1 96 ? -0.541 -8.706 -11.152 1.00 72.38 96 LEU A N 1
ATOM 731 C CA . LEU A 1 96 ? 0.238 -9.893 -10.781 1.00 72.38 96 LEU A CA 1
ATOM 732 C C . LEU A 1 96 ? 0.377 -10.898 -11.924 1.00 72.38 96 LEU A C 1
ATOM 734 O O . LEU A 1 96 ? 1.434 -11.514 -12.081 1.00 72.38 96 LEU A O 1
ATOM 738 N N . ALA A 1 97 ? -0.654 -11.045 -12.760 1.00 72.25 97 ALA A N 1
ATOM 739 C CA . ALA A 1 97 ? -0.574 -11.863 -13.966 1.00 72.25 97 ALA A CA 1
ATOM 740 C C . ALA A 1 97 ? 0.509 -11.347 -14.929 1.00 72.25 97 ALA A C 1
ATOM 742 O O . ALA A 1 97 ? 1.227 -12.145 -15.531 1.00 72.25 97 ALA A O 1
ATOM 743 N N . SER A 1 98 ? 0.671 -10.023 -15.033 1.00 67.06 98 SER A N 1
ATOM 744 C CA . SER A 1 98 ? 1.731 -9.393 -15.829 1.00 67.06 98 SER A CA 1
ATOM 745 C C . SER A 1 98 ? 3.130 -9.608 -15.237 1.00 67.06 98 SER A C 1
ATOM 747 O O . SER A 1 98 ? 4.083 -9.789 -15.990 1.00 67.06 98 SER A O 1
ATOM 749 N N . GLU A 1 99 ? 3.266 -9.650 -13.907 1.00 67.69 99 GLU A N 1
ATOM 750 C CA . GLU A 1 99 ? 4.542 -9.939 -13.228 1.00 67.69 99 GLU A CA 1
ATOM 751 C C . GLU A 1 99 ? 4.970 -11.407 -13.297 1.00 67.69 99 GLU A C 1
ATOM 753 O O . GLU A 1 99 ? 6.157 -11.725 -13.203 1.00 67.69 99 GLU A O 1
ATOM 758 N N . LYS A 1 100 ? 4.004 -12.324 -13.406 1.00 64.31 100 LYS A N 1
ATOM 759 C CA . LYS A 1 100 ? 4.276 -13.762 -13.491 1.00 64.31 100 LYS A CA 1
ATOM 760 C C . LYS A 1 100 ? 4.769 -14.177 -14.880 1.00 64.31 100 LYS A C 1
ATOM 762 O O . LYS A 1 100 ? 5.326 -15.267 -15.013 1.00 64.31 100 LYS A O 1
ATOM 767 N N . ARG A 1 101 ? 4.592 -13.324 -15.899 1.00 61.50 101 ARG A N 1
ATOM 768 C CA . ARG A 1 101 ? 5.124 -13.570 -17.242 1.00 61.50 101 ARG A CA 1
ATOM 769 C C . ARG A 1 101 ? 6.652 -13.614 -17.178 1.00 61.50 101 ARG A C 1
ATOM 771 O O . ARG A 1 101 ? 7.262 -12.671 -16.672 1.00 61.50 101 ARG A O 1
ATOM 778 N N . PRO A 1 102 ? 7.292 -14.695 -17.652 1.00 57.59 102 PRO A N 1
ATOM 779 C CA . PRO A 1 102 ? 8.741 -14.771 -17.665 1.00 57.59 102 PRO A CA 1
ATOM 780 C C . PRO A 1 102 ? 9.300 -13.626 -18.520 1.00 57.59 102 PRO A C 1
ATOM 782 O O . PRO A 1 102 ? 8.752 -13.299 -19.573 1.00 57.59 102 PRO A O 1
ATOM 785 N N . ALA A 1 103 ? 10.425 -13.042 -18.098 1.00 57.56 103 ALA A N 1
ATOM 786 C CA . ALA A 1 103 ? 11.116 -11.959 -18.813 1.00 57.56 103 ALA A CA 1
ATOM 787 C C . ALA A 1 103 ? 11.478 -12.308 -20.278 1.00 57.56 103 ALA A C 1
ATOM 789 O O . ALA A 1 103 ? 11.884 -11.446 -21.050 1.00 57.56 103 ALA A O 1
ATOM 790 N N . SER A 1 104 ? 11.331 -13.575 -20.680 1.00 57.56 104 SER A N 1
ATOM 791 C CA . SER A 1 104 ? 11.438 -14.044 -22.060 1.00 57.56 104 SER A CA 1
ATOM 792 C C . SER A 1 104 ? 10.253 -13.662 -22.959 1.00 57.56 104 SER A C 1
ATOM 794 O O . SER A 1 104 ? 10.455 -13.576 -24.166 1.00 57.56 104 SER A O 1
ATOM 796 N N . GLU A 1 105 ? 9.053 -13.432 -22.413 1.00 57.34 105 GLU A N 1
ATOM 797 C CA . GLU A 1 105 ? 7.845 -13.041 -23.171 1.00 57.34 105 GLU A CA 1
ATOM 798 C C . GLU A 1 105 ? 7.642 -11.522 -23.250 1.00 57.34 105 GLU A C 1
ATOM 800 O O . GLU A 1 105 ? 6.941 -11.022 -24.131 1.00 57.34 105 GLU A O 1
ATOM 805 N N . GLN A 1 106 ? 8.279 -1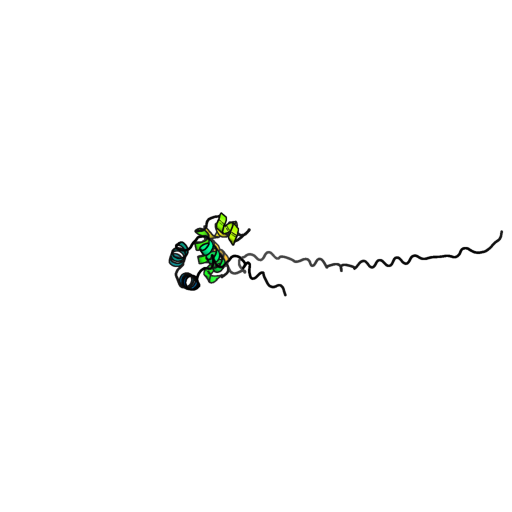0.761 -22.359 1.00 59.19 106 GLN A N 1
ATOM 806 C CA . GLN A 1 106 ? 8.375 -9.310 -22.478 1.00 59.19 106 GLN A CA 1
ATOM 807 C C . GLN A 1 106 ? 9.419 -9.002 -23.553 1.00 59.19 106 GLN A C 1
ATOM 809 O O . GLN A 1 106 ? 10.603 -8.864 -23.263 1.00 59.19 106 GLN A O 1
ATOM 814 N N . GLY A 1 107 ? 8.962 -8.996 -24.810 1.00 55.47 107 GLY A N 1
ATOM 815 C CA . GLY A 1 107 ? 9.761 -8.851 -26.025 1.00 55.47 107 GLY A CA 1
ATOM 816 C C . GLY A 1 107 ? 11.017 -8.007 -25.826 1.00 55.47 107 GLY A C 1
ATOM 817 O O . GLY A 1 107 ? 10.952 -6.794 -25.620 1.00 55.47 107 GLY A O 1
ATOM 818 N N . LYS A 1 108 ? 12.163 -8.686 -25.890 1.00 56.59 108 LYS A N 1
ATOM 819 C CA . LYS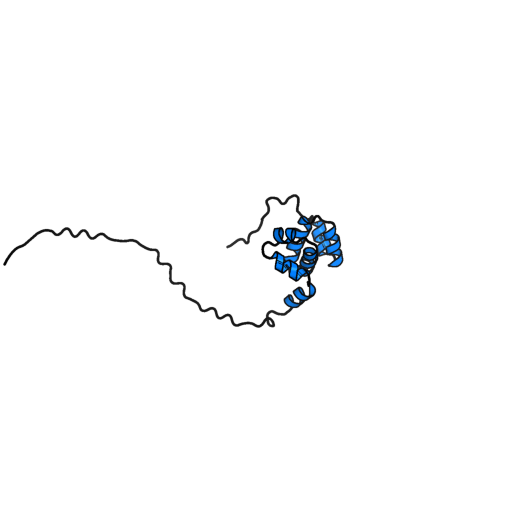 A 1 108 ? 13.499 -8.103 -25.828 1.00 56.59 108 LYS A CA 1
ATOM 820 C C . LYS A 1 108 ? 13.650 -7.171 -27.031 1.00 56.59 108 LYS A C 1
ATOM 822 O O . LYS A 1 108 ? 14.069 -7.601 -28.102 1.00 56.59 108 LYS A O 1
ATOM 827 N N . ARG A 1 109 ? 13.285 -5.897 -26.896 1.00 64.06 109 ARG A N 1
ATOM 828 C CA . ARG A 1 109 ? 13.791 -4.882 -27.822 1.00 64.06 109 ARG A CA 1
ATOM 829 C C . ARG A 1 109 ? 15.296 -4.837 -27.589 1.00 64.06 109 ARG A C 1
ATOM 831 O O . ARG A 1 109 ? 15.727 -4.596 -26.465 1.00 64.06 109 ARG A O 1
ATOM 838 N N . SER A 1 110 ? 16.081 -5.155 -28.613 1.00 59.12 110 SER A N 1
ATOM 839 C CA . SER A 1 110 ? 17.538 -5.062 -28.572 1.00 59.12 110 SER A CA 1
ATOM 840 C C . SER A 1 110 ? 17.920 -3.603 -28.335 1.00 59.12 110 SER A C 1
ATOM 842 O O . SER A 1 110 ? 17.887 -2.785 -29.253 1.00 59.12 110 SER A O 1
ATOM 844 N N . ILE A 1 111 ? 18.214 -3.257 -27.086 1.00 65.75 111 ILE A N 1
ATOM 845 C CA . ILE A 1 111 ? 18.775 -1.958 -26.733 1.00 65.75 111 ILE A CA 1
ATOM 846 C C . ILE A 1 111 ? 20.269 -2.064 -27.033 1.00 65.75 111 ILE A C 1
ATOM 848 O O . ILE A 1 111 ? 21.034 -2.591 -26.228 1.00 65.75 111 ILE A O 1
ATOM 852 N N . SER A 1 112 ? 20.680 -1.629 -28.223 1.00 68.69 112 SER A N 1
ATOM 853 C CA . SER A 1 112 ? 22.099 -1.477 -28.543 1.00 68.69 112 SER A CA 1
ATOM 854 C C . SER A 1 112 ? 22.619 -0.225 -27.841 1.00 68.69 112 SER A C 1
ATOM 856 O O . SER A 1 112 ? 22.287 0.892 -28.232 1.00 68.69 112 SER A O 1
ATOM 858 N N . LEU A 1 113 ? 23.425 -0.405 -26.793 1.00 62.28 113 LEU A N 1
ATOM 859 C CA . LEU A 1 113 ? 24.221 0.677 -26.220 1.00 62.28 113 LEU A CA 1
ATOM 860 C C . LEU A 1 113 ? 25.358 0.996 -27.196 1.00 62.28 113 LEU A C 1
ATOM 862 O O . LEU A 1 113 ? 26.316 0.235 -27.309 1.00 62.28 113 LEU A O 1
ATOM 866 N N . ALA A 1 114 ? 25.258 2.116 -27.912 1.00 62.41 114 ALA A N 1
ATOM 867 C CA . ALA A 1 114 ? 26.425 2.706 -28.548 1.00 62.41 114 ALA A CA 1
ATOM 868 C C . ALA A 1 114 ? 27.302 3.288 -27.435 1.00 62.41 114 ALA A C 1
ATOM 870 O O . ALA A 1 114 ? 26.887 4.204 -26.725 1.00 62.41 114 ALA A O 1
ATOM 871 N N . THR A 1 115 ? 28.497 2.729 -27.253 1.00 58.66 115 THR A N 1
ATOM 872 C CA . THR A 1 115 ? 29.506 3.314 -26.372 1.00 58.66 115 THR A CA 1
ATOM 873 C C . THR A 1 115 ? 29.964 4.629 -27.006 1.00 58.66 115 THR A C 1
ATOM 875 O O . THR A 1 115 ? 30.808 4.653 -27.896 1.00 58.66 115 THR A O 1
ATOM 878 N N . VAL A 1 116 ? 29.350 5.747 -26.621 1.00 61.81 116 VAL A N 1
ATOM 879 C CA . VAL A 1 116 ? 29.944 7.059 -26.879 1.00 61.81 116 VAL A CA 1
ATOM 880 C C . VAL A 1 116 ? 31.112 7.167 -25.905 1.00 61.81 116 VAL A C 1
ATOM 882 O O . VAL A 1 116 ? 30.921 7.187 -24.690 1.00 61.81 116 VAL A O 1
ATOM 885 N N . GLY A 1 117 ? 32.333 7.066 -26.432 1.00 52.81 117 GLY A N 1
ATOM 886 C CA . GLY A 1 117 ? 33.545 7.133 -25.627 1.00 52.81 117 GLY A CA 1
ATOM 887 C C . GLY A 1 117 ? 33.530 8.407 -24.790 1.00 52.81 117 GLY A C 1
ATOM 888 O O . GLY A 1 117 ? 33.387 9.501 -25.334 1.00 52.81 117 GLY A O 1
ATOM 889 N N . GLN A 1 118 ? 33.643 8.266 -23.469 1.00 56.06 118 GLN A N 1
ATOM 890 C CA . GLN A 1 118 ? 33.939 9.39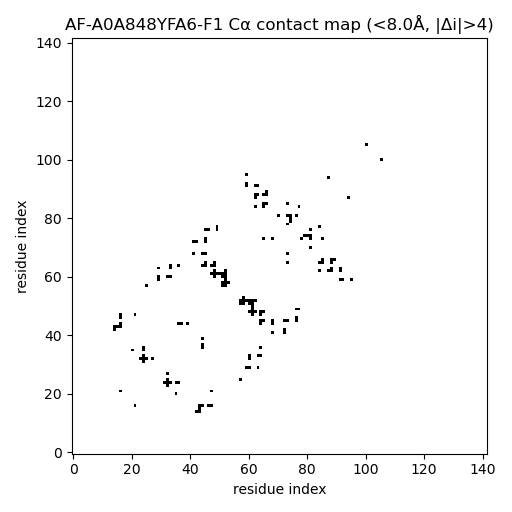6 -22.599 1.00 56.06 118 GLN A CA 1
ATOM 891 C C . GLN A 1 118 ? 35.283 9.968 -23.048 1.00 56.06 118 GLN A C 1
ATOM 893 O O . GLN A 1 118 ? 36.324 9.344 -22.845 1.00 56.06 118 GLN A O 1
ATOM 898 N N . ALA A 1 119 ? 35.256 11.141 -23.679 1.00 53.69 119 ALA A N 1
ATOM 899 C CA . ALA A 1 119 ? 36.451 11.954 -23.793 1.00 53.69 119 ALA A CA 1
ATOM 900 C C . ALA A 1 119 ? 36.932 12.270 -22.364 1.00 53.69 119 ALA A C 1
ATOM 902 O O . ALA A 1 119 ? 36.099 12.600 -21.509 1.00 53.69 119 ALA A O 1
ATOM 903 N N . PRO A 1 120 ? 38.233 12.126 -22.067 1.00 46.88 120 PRO A N 1
ATOM 904 C CA . PRO A 1 120 ? 38.760 12.502 -20.769 1.00 46.88 120 PRO A CA 1
ATOM 905 C C . PRO A 1 120 ? 38.503 13.992 -20.544 1.00 46.88 120 PRO A C 1
ATOM 907 O O . PRO A 1 120 ? 38.763 14.824 -21.412 1.00 46.88 120 PRO A O 1
ATOM 910 N N . ILE A 1 121 ? 37.964 14.309 -19.370 1.00 59.03 121 ILE A N 1
ATOM 911 C CA . ILE A 1 121 ? 37.840 15.676 -18.877 1.00 59.03 121 ILE A CA 1
ATOM 912 C C . ILE A 1 121 ? 39.279 16.153 -18.654 1.00 59.03 121 ILE A C 1
ATOM 914 O O . ILE A 1 121 ? 39.917 15.732 -17.691 1.00 59.03 121 ILE A O 1
ATOM 918 N N . GLN A 1 122 ? 39.825 16.930 -19.589 1.00 53.81 122 GLN A N 1
ATOM 919 C CA . GLN A 1 122 ? 41.139 17.542 -19.423 1.00 53.81 122 GLN A CA 1
ATOM 920 C C . GLN A 1 122 ? 41.007 18.664 -18.396 1.00 53.81 122 GLN A C 1
ATOM 922 O O . GLN A 1 122 ? 40.310 19.655 -18.619 1.00 53.81 122 GLN A O 1
ATOM 927 N N . SER A 1 123 ? 41.638 18.460 -17.243 1.00 47.97 123 SER A N 1
ATOM 928 C CA . SER A 1 123 ? 41.936 19.511 -16.280 1.00 47.97 123 SER A CA 1
ATOM 929 C C . SER A 1 123 ? 42.651 20.640 -17.021 1.00 47.97 123 SER A C 1
ATOM 931 O O . SER A 1 123 ? 43.671 20.411 -17.661 1.00 47.97 123 SER A O 1
ATOM 933 N N . ARG A 1 124 ? 42.072 21.837 -16.988 1.00 50.31 124 ARG A N 1
ATOM 934 C CA . ARG A 1 124 ? 42.651 23.061 -17.538 1.00 50.31 124 ARG A CA 1
ATOM 935 C C . ARG A 1 124 ? 43.851 23.453 -16.672 1.00 50.31 124 ARG A C 1
ATOM 937 O O . ARG A 1 124 ? 43.662 23.949 -15.567 1.00 50.31 124 ARG A O 1
ATOM 944 N N . GLU A 1 125 ? 45.049 23.154 -17.157 1.00 54.44 125 GLU A N 1
ATOM 945 C CA . GLU A 1 125 ? 46.316 23.690 -16.656 1.00 54.44 125 GLU A CA 1
ATOM 946 C C . GLU A 1 125 ? 46.553 25.011 -17.404 1.00 54.44 125 GLU A C 1
ATOM 948 O O . GLU A 1 125 ? 46.734 25.028 -18.620 1.00 54.44 125 GLU A O 1
ATOM 953 N N . GLU A 1 126 ? 46.392 26.128 -16.695 1.00 55.44 126 GLU A N 1
ATOM 954 C CA . GLU A 1 126 ? 46.742 27.470 -17.168 1.00 55.44 126 GLU A CA 1
ATOM 955 C C . GLU A 1 126 ? 48.211 27.718 -16.816 1.00 55.44 126 GLU A C 1
ATOM 957 O O . GLU A 1 126 ? 48.500 28.256 -15.751 1.00 55.44 126 GLU A O 1
ATOM 962 N N . ASP A 1 127 ? 49.115 27.303 -17.702 1.00 51.62 127 ASP A N 1
ATOM 963 C CA . ASP A 1 127 ? 50.514 27.736 -17.712 1.00 51.62 127 ASP A CA 1
ATOM 964 C C . ASP A 1 127 ? 50.702 28.669 -18.922 1.00 51.62 127 ASP A C 1
ATOM 966 O O . ASP A 1 127 ? 51.104 28.249 -20.005 1.00 51.62 127 ASP A O 1
ATOM 970 N N . ASP A 1 128 ? 50.314 29.937 -18.758 1.00 51.22 128 ASP A N 1
ATOM 971 C CA . ASP A 1 128 ? 50.731 31.023 -19.654 1.00 51.22 128 ASP A CA 1
ATOM 972 C C . ASP A 1 128 ? 52.034 31.607 -19.084 1.00 51.22 128 ASP A C 1
ATOM 974 O O . ASP A 1 128 ? 52.030 32.530 -18.261 1.00 51.22 128 ASP A O 1
ATOM 978 N N . ASP A 1 129 ? 53.155 31.014 -19.497 1.00 53.69 129 ASP A N 1
ATOM 979 C CA . ASP A 1 129 ? 54.491 31.587 -19.362 1.00 53.69 129 ASP A CA 1
ATOM 980 C C . ASP A 1 129 ? 54.541 32.902 -20.159 1.00 53.69 129 ASP A C 1
ATOM 982 O O . ASP A 1 129 ? 54.594 32.917 -21.389 1.00 53.69 129 ASP A O 1
ATOM 986 N N . LEU A 1 130 ? 54.483 34.033 -19.452 1.00 51.19 130 LEU A N 1
ATOM 987 C CA . LEU A 1 130 ? 54.744 35.347 -20.033 1.00 51.19 130 LEU A CA 1
ATOM 988 C C . LEU A 1 130 ? 56.238 35.448 -20.362 1.00 51.19 130 LEU A C 1
ATOM 990 O O . LEU A 1 130 ? 57.048 35.758 -19.485 1.00 51.19 130 LEU A O 1
ATOM 994 N N . ASP A 1 131 ? 56.583 35.194 -21.625 1.00 54.25 131 ASP A N 1
ATOM 995 C CA . ASP A 1 131 ? 57.885 35.529 -22.200 1.00 54.25 131 ASP A CA 1
ATOM 996 C C . ASP A 1 131 ? 58.140 37.033 -22.021 1.00 54.25 131 ASP A C 1
ATOM 998 O O . ASP A 1 131 ? 57.463 37.889 -22.594 1.00 54.25 131 ASP A O 1
ATOM 1002 N N . ALA A 1 132 ? 59.109 37.347 -21.165 1.00 60.31 132 ALA A N 1
ATOM 1003 C CA . ALA A 1 132 ? 59.735 38.653 -21.086 1.00 60.31 132 ALA A CA 1
ATOM 1004 C C . ALA A 1 132 ? 60.984 38.624 -21.974 1.00 60.31 132 ALA A C 1
ATOM 1006 O O . ALA A 1 132 ? 62.090 38.387 -21.489 1.00 60.31 132 ALA A O 1
ATOM 1007 N N . ASP A 1 133 ? 60.818 38.850 -23.276 1.00 58.59 133 ASP A N 1
ATOM 1008 C CA . ASP A 1 133 ? 61.923 39.209 -24.159 1.00 58.59 133 ASP A CA 1
ATOM 1009 C C . ASP A 1 133 ? 62.251 40.704 -23.999 1.00 58.59 133 ASP A C 1
ATOM 1011 O O . ASP A 1 133 ? 61.883 41.569 -24.792 1.00 58.59 133 ASP A O 1
ATOM 1015 N N . GLU A 1 134 ? 62.980 41.014 -22.923 1.00 60.97 134 GLU A N 1
ATOM 1016 C CA . GLU A 1 134 ? 63.867 42.176 -22.901 1.00 60.97 134 GLU A CA 1
ATOM 1017 C C . GLU A 1 134 ? 65.099 41.866 -23.767 1.00 60.97 134 GLU A C 1
ATOM 1019 O O . GLU A 1 134 ? 66.060 41.277 -23.287 1.00 60.97 134 GLU A O 1
ATOM 1024 N N . ASP A 1 135 ? 65.100 42.295 -25.031 1.00 59.62 135 ASP A N 1
ATOM 1025 C CA . ASP A 1 135 ? 66.340 42.488 -25.801 1.00 59.62 135 ASP A CA 1
ATOM 1026 C C . ASP A 1 135 ? 66.214 43.728 -26.706 1.00 59.62 135 ASP A C 1
ATOM 1028 O O . ASP A 1 135 ? 66.151 43.692 -27.936 1.00 59.62 135 ASP A O 1
ATOM 1032 N N . PHE A 1 136 ? 66.129 44.882 -26.041 1.00 56.97 136 PHE A N 1
ATOM 1033 C CA . PHE A 1 136 ? 66.424 46.185 -26.623 1.00 56.97 136 PHE A CA 1
ATOM 1034 C C . PHE A 1 136 ? 67.911 46.475 -26.386 1.00 56.97 136 PHE A C 1
ATOM 1036 O O . PHE A 1 136 ? 68.245 47.041 -25.353 1.00 56.97 136 PHE A O 1
ATOM 1043 N N . ASP A 1 137 ? 68.797 46.087 -27.312 1.00 55.09 137 ASP A N 1
ATOM 1044 C CA . ASP A 1 137 ? 69.938 46.926 -27.718 1.00 55.09 137 ASP A CA 1
ATOM 1045 C C . ASP A 1 137 ? 70.712 46.379 -28.942 1.00 55.09 137 ASP A C 1
ATOM 1047 O O . ASP A 1 137 ? 71.075 45.207 -28.994 1.00 55.09 137 ASP A O 1
ATOM 1051 N N . ARG A 1 138 ? 71.096 47.318 -29.832 1.00 55.19 138 ARG A N 1
ATOM 1052 C CA . ARG A 1 138 ? 72.200 47.277 -30.832 1.00 55.19 138 ARG A CA 1
ATOM 1053 C C . ARG A 1 138 ? 72.032 46.413 -32.108 1.00 55.19 138 ARG A C 1
ATOM 1055 O O . ARG A 1 138 ? 71.683 45.252 -32.031 1.00 55.19 138 ARG A O 1
ATOM 1062 N N . MET A 1 139 ? 72.374 46.840 -33.337 1.00 54.56 139 MET A N 1
ATOM 1063 C CA . MET A 1 139 ? 73.276 47.903 -33.813 1.00 54.56 139 MET A CA 1
ATOM 1064 C C . MET A 1 139 ? 73.173 48.084 -35.357 1.00 54.56 139 MET A C 1
ATOM 1066 O O . MET A 1 139 ? 73.141 47.090 -36.071 1.00 54.56 139 MET A O 1
ATOM 1070 N N . ASP A 1 140 ? 73.149 49.346 -35.803 1.00 58.19 140 ASP A N 1
ATOM 1071 C CA . ASP A 1 140 ? 73.721 50.011 -37.005 1.00 58.19 140 ASP A CA 1
ATOM 1072 C C . ASP A 1 140 ? 73.804 49.435 -38.452 1.00 58.19 140 ASP A C 1
ATOM 1074 O O . ASP A 1 140 ? 74.159 48.286 -38.702 1.00 58.19 140 ASP A O 1
ATOM 1078 N N . GLU A 1 141 ? 73.662 50.408 -39.372 1.00 56.78 141 GLU A N 1
ATOM 1079 C CA . GLU A 1 141 ? 74.299 50.610 -40.693 1.00 56.78 141 GLU A CA 1
ATOM 1080 C C . GLU A 1 141 ? 73.647 50.137 -42.020 1.00 56.78 141 GLU A C 1
ATOM 1082 O O . GLU A 1 141 ? 73.735 48.972 -42.413 1.00 56.78 141 GLU A O 1
ATOM 1087 N N . ALA A 1 142 ? 73.110 51.116 -42.776 1.00 48.00 142 ALA A N 1
ATOM 1088 C CA . ALA A 1 142 ? 73.431 51.406 -44.191 1.00 48.00 142 ALA A CA 1
ATOM 1089 C C . ALA A 1 142 ? 72.931 52.806 -44.610 1.00 48.00 142 ALA A C 1
ATOM 1091 O O . ALA A 1 142 ? 71.735 53.103 -44.382 1.00 48.00 142 ALA A O 1
#

Mean predicted aligned error: 16.16 Å

pLDDT: mean 73.94, std 16.93, range [35.56, 93.44]

Sequence (142 aa):
MGTPARWLLSRKDDITVPEEIIEEVTSSGPADAVSVAAGLPEPQRAILAQFCYGRRHLRHLGLLIAGTLSQQTLMQTFGGAWEVIQKQAQDPDKTLASEKRPASEQGKRSISLATVGQAPIQSREEDDDLDADEDFDRMDEA